Protein AF-A0A1M7HDT0-F1 (afdb_monomer)

pLDDT: mean 75.25, std 12.01, range [51.16, 94.69]

Sequence (80 aa):
MILVEVLLLLFSFFLSDKFNRVIRNSGFIISTILIKLSFGTEGILNTILIVTAVLFGVIILAIHNKYETLEANKTSTFET

Secondary structure (DSSP, 8-state):
--HHHHHHHHHHHHT--SHHHHHHHHHHHHHHHHHHHHHTS-THHHHHHHHHHHHHHHHHHHHHHHHHHHHHHHHHTS--

Organism: NCBI:txid69322

Radius of gyration: 16.36 Å; Cα contacts (8 Å, |Δi|>4): 44; chains: 1; bounding box: 44×28×40 Å

Solvent-accessible surface area (backbone atoms only — not comparable to full-atom values): 4384 Å² total; per-residue (Å²): 126,66,66,61,59,52,48,52,50,52,50,52,62,75,73,46,96,47,71,66,57,51,51,43,52,52,32,48,53,52,22,52,50,34,39,56,52,16,76,75,42,74,71,72,61,18,59,53,32,41,53,50,18,53,49,49,33,50,51,38,49,50,52,46,55,52,50,55,52,50,57,54,55,55,57,61,66,75,78,113

Structure (mmCIF, N/CA/C/O backbone):
data_AF-A0A1M7HDT0-F1
#
_entry.id   AF-A0A1M7HDT0-F1
#
loop_
_atom_site.group_PDB
_atom_site.id
_atom_site.type_symbol
_atom_site.label_atom_id
_atom_site.label_alt_id
_atom_site.label_comp_id
_atom_site.label_asym_id
_atom_site.label_entity_id
_atom_site.label_seq_id
_atom_site.pdbx_PDB_ins_code
_atom_site.Cartn_x
_atom_site.Cartn_y
_atom_site.Cartn_z
_atom_site.occupancy
_atom_site.B_iso_or_equiv
_atom_site.auth_seq_id
_atom_site.auth_comp_id
_atom_site.auth_asym_id
_atom_site.auth_atom_id
_atom_site.pdbx_PDB_model_num
ATOM 1 N N . MET A 1 1 ? 4.924 14.036 -9.650 1.00 59.62 1 MET A N 1
ATOM 2 C CA . MET A 1 1 ? 4.850 12.582 -9.376 1.00 59.62 1 MET A CA 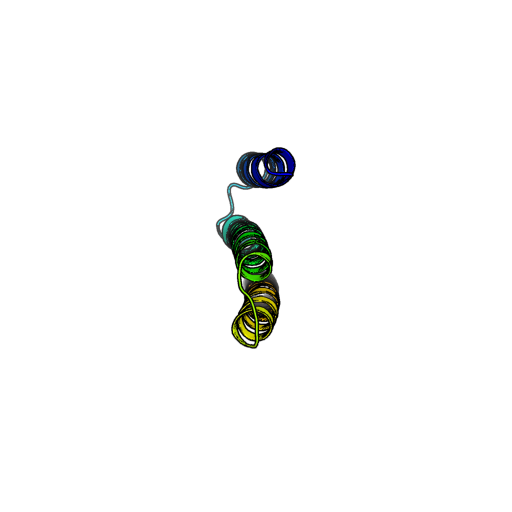1
ATOM 3 C C . MET A 1 1 ? 5.068 12.238 -7.899 1.00 59.62 1 MET A C 1
ATOM 5 O O . MET A 1 1 ? 4.337 11.406 -7.401 1.00 59.62 1 MET A O 1
ATOM 9 N N . ILE A 1 2 ? 5.986 12.891 -7.170 1.00 58.47 2 ILE A N 1
ATOM 10 C CA . ILE A 1 2 ? 6.172 12.705 -5.707 1.00 58.47 2 ILE A CA 1
ATOM 11 C C . ILE A 1 2 ? 5.237 13.584 -4.853 1.00 58.47 2 ILE A C 1
ATOM 13 O O . ILE A 1 2 ? 4.753 13.153 -3.814 1.00 58.47 2 ILE A O 1
ATOM 17 N N . LEU A 1 3 ? 4.904 14.793 -5.321 1.00 58.12 3 LEU A N 1
ATOM 18 C CA . LEU A 1 3 ? 4.070 15.743 -4.570 1.00 58.12 3 LEU A CA 1
ATOM 19 C C . LEU A 1 3 ? 2.662 15.209 -4.249 1.00 58.12 3 LEU A C 1
ATOM 21 O O . LEU A 1 3 ? 2.129 15.497 -3.189 1.00 58.12 3 LEU A O 1
ATOM 25 N N . VAL A 1 4 ? 2.077 14.409 -5.144 1.00 73.12 4 VAL A N 1
ATOM 26 C CA . VAL A 1 4 ? 0.732 13.828 -4.981 1.00 73.12 4 VAL A CA 1
ATOM 27 C C . VAL A 1 4 ? 0.708 12.736 -3.912 1.00 73.12 4 VAL A C 1
ATOM 29 O O . VAL A 1 4 ? -0.236 12.669 -3.133 1.00 73.12 4 VAL A O 1
ATOM 32 N N . GLU A 1 5 ? 1.757 11.919 -3.828 1.00 67.69 5 GLU A N 1
ATOM 33 C CA . GLU A 1 5 ? 1.884 10.882 -2.796 1.00 67.69 5 GLU A CA 1
ATOM 34 C C . GLU A 1 5 ? 2.097 11.511 -1.412 1.00 67.69 5 GLU A C 1
ATOM 36 O O . GLU A 1 5 ? 1.513 11.065 -0.427 1.00 67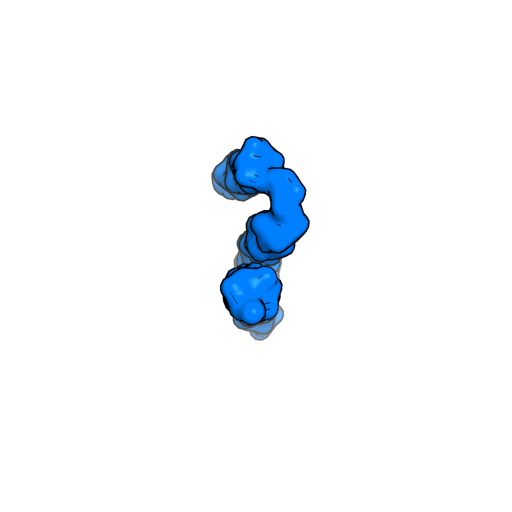.69 5 GLU A O 1
ATOM 41 N N . VAL A 1 6 ? 2.867 12.604 -1.352 1.00 67.38 6 VAL A N 1
ATOM 42 C CA . VAL A 1 6 ? 3.091 13.394 -0.132 1.00 67.38 6 VAL A CA 1
ATOM 43 C C . VAL A 1 6 ? 1.826 14.159 0.285 1.00 67.38 6 VAL A C 1
ATOM 45 O O . VAL A 1 6 ? 1.513 14.199 1.472 1.00 67.38 6 VAL A O 1
ATOM 48 N N . LEU A 1 7 ? 1.049 14.700 -0.666 1.00 68.38 7 LEU A N 1
ATOM 49 C CA . LEU A 1 7 ? -0.252 15.324 -0.387 1.00 68.38 7 LEU A CA 1
ATOM 50 C C . LEU A 1 7 ? -1.275 14.308 0.132 1.00 68.38 7 LEU A C 1
ATOM 52 O O . LEU A 1 7 ? -2.010 14.624 1.060 1.00 68.38 7 LEU A O 1
ATOM 56 N N . LEU A 1 8 ? -1.313 13.095 -0.431 1.00 68.19 8 LEU A N 1
ATOM 57 C CA . LEU A 1 8 ? -2.178 12.012 0.054 1.00 68.19 8 LEU A CA 1
ATOM 58 C C . LEU A 1 8 ? -1.804 11.584 1.482 1.00 68.19 8 LEU A C 1
ATOM 60 O O . LEU A 1 8 ? -2.695 11.363 2.303 1.00 68.19 8 LEU A O 1
ATOM 64 N N . LEU A 1 9 ? -0.506 11.546 1.802 1.00 62.62 9 LEU A N 1
ATOM 65 C CA . LEU A 1 9 ? 0.007 11.341 3.162 1.00 62.62 9 LEU A CA 1
ATOM 66 C C . LEU A 1 9 ? -0.466 12.431 4.127 1.00 62.62 9 LEU A C 1
ATOM 68 O O . LEU A 1 9 ? -1.059 12.132 5.162 1.00 62.62 9 LEU A O 1
ATOM 72 N N . LEU A 1 10 ? -0.225 13.693 3.768 1.00 63.56 10 L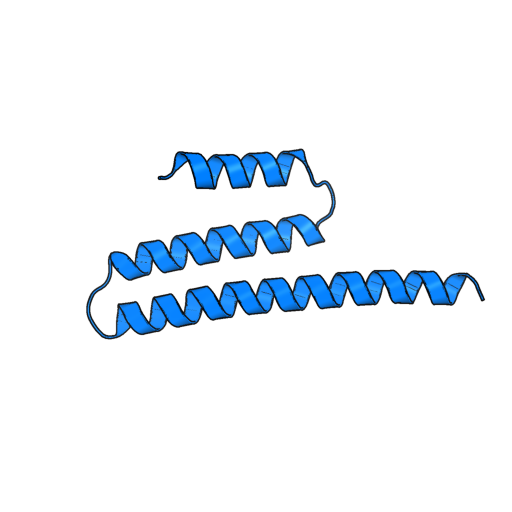EU A N 1
ATOM 73 C CA . LEU A 1 10 ? -0.598 14.859 4.567 1.00 63.56 10 LEU A CA 1
ATOM 74 C C . LEU A 1 10 ? -2.111 14.935 4.777 1.00 63.56 10 LEU A C 1
ATOM 76 O O . LEU A 1 10 ? -2.556 15.155 5.897 1.00 63.56 10 LEU A O 1
ATOM 80 N N . PHE A 1 11 ? -2.902 14.676 3.738 1.00 64.44 11 PHE A N 1
ATOM 81 C CA . PHE A 1 11 ? -4.361 14.684 3.814 1.00 64.44 11 PHE A CA 1
ATOM 82 C C . PHE A 1 11 ? -4.904 13.522 4.658 1.00 64.44 11 PHE A C 1
ATOM 84 O O . PHE A 1 11 ? -5.822 13.713 5.450 1.00 64.44 11 PHE A O 1
ATOM 91 N N . SER A 1 12 ? -4.304 12.329 4.568 1.00 59.22 12 SER A N 1
ATOM 92 C CA . SER A 1 12 ? -4.617 11.208 5.466 1.00 59.22 12 SER A CA 1
ATOM 93 C C . SER A 1 12 ? -4.350 11.549 6.932 1.00 59.22 12 SER A C 1
ATOM 95 O O . SER A 1 12 ? -5.128 11.158 7.800 1.00 59.22 12 SER A O 1
ATOM 97 N N . PHE A 1 13 ? -3.238 12.230 7.208 1.00 57.59 13 PHE A N 1
ATOM 98 C CA . PHE A 1 13 ? -2.824 12.599 8.560 1.00 57.59 13 PHE A CA 1
ATOM 99 C C . PHE A 1 13 ? -3.714 13.705 9.138 1.00 57.59 13 PHE A C 1
ATOM 101 O O . PHE A 1 13 ? -4.092 13.657 10.302 1.00 57.59 13 PHE A O 1
ATOM 108 N N . PHE A 1 14 ? -4.115 14.665 8.302 1.00 59.81 14 PHE A N 1
ATOM 109 C CA . PHE A 1 14 ? -4.977 15.780 8.697 1.00 59.81 14 PHE A CA 1
ATOM 110 C C . PHE A 1 14 ? -6.439 15.368 8.939 1.00 59.81 14 PHE A C 1
ATOM 112 O O . PHE A 1 14 ? -7.175 16.073 9.621 1.00 59.81 14 PHE A O 1
ATOM 119 N N . LEU A 1 15 ? -6.879 14.234 8.378 1.00 54.81 15 LEU A N 1
ATOM 120 C CA . LEU A 1 15 ? -8.281 13.803 8.394 1.00 54.81 15 LEU A CA 1
ATOM 121 C C . LEU A 1 15 ? -8.552 12.588 9.307 1.00 54.81 15 LEU A C 1
ATOM 123 O O . LEU A 1 15 ? -9.653 12.027 9.265 1.00 54.81 15 LEU A O 1
ATOM 127 N N . SER A 1 16 ? -7.571 12.116 10.092 1.00 51.16 16 SER A N 1
ATOM 128 C CA . SER A 1 16 ? -7.718 10.860 10.836 1.00 51.16 16 SER A CA 1
ATOM 129 C C . SER A 1 16 ? -6.927 10.720 12.145 1.00 51.16 16 SER A C 1
ATOM 131 O O . SER A 1 16 ? -5.783 10.278 12.132 1.00 51.16 16 SER A O 1
ATOM 133 N N . ASP A 1 17 ? -7.627 10.829 13.277 1.00 57.00 17 ASP A N 1
ATOM 134 C CA . ASP A 1 17 ? -7.159 10.389 14.608 1.00 57.00 17 ASP A CA 1
ATOM 135 C C . ASP A 1 17 ? -7.394 8.890 14.909 1.00 57.00 17 ASP A C 1
ATOM 137 O O . ASP A 1 17 ? -7.109 8.405 16.002 1.00 57.00 17 ASP A O 1
ATOM 141 N N . LYS A 1 18 ? -7.934 8.107 13.958 1.00 61.97 18 LYS A N 1
ATOM 142 C CA . LYS A 1 18 ? -8.254 6.681 14.169 1.00 61.97 18 LYS A CA 1
ATOM 143 C C . LYS A 1 18 ? -7.209 5.771 13.516 1.00 61.97 18 LYS A C 1
ATOM 145 O O . LYS A 1 18 ? -7.075 5.753 12.293 1.00 61.97 18 LYS A O 1
ATOM 150 N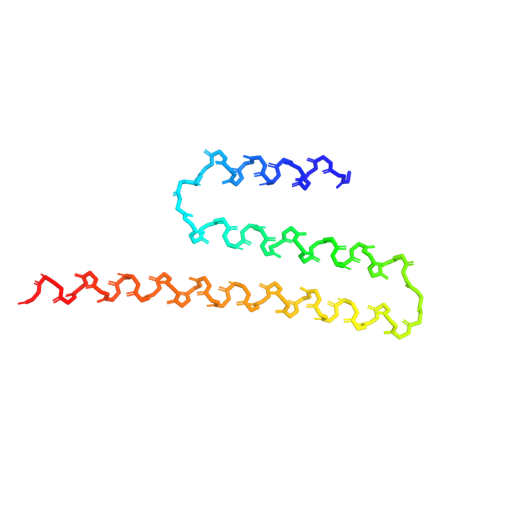 N . PHE A 1 19 ? -6.530 4.956 14.325 1.00 61.06 19 PHE A N 1
ATOM 151 C CA . PHE A 1 19 ? -5.469 4.008 13.936 1.00 61.06 19 PHE A CA 1
ATOM 152 C C . PHE A 1 19 ? -5.809 3.150 12.6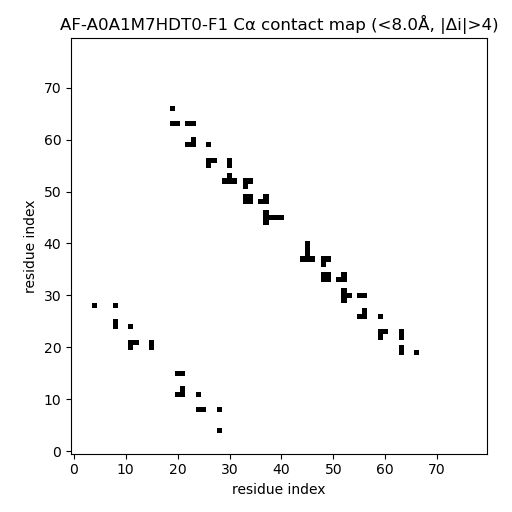96 1.00 61.06 19 PHE A C 1
ATOM 154 O O . PHE A 1 19 ? -4.961 2.929 11.833 1.00 61.06 19 PHE A O 1
ATOM 161 N N . ASN A 1 20 ? -7.078 2.751 12.533 1.00 63.28 20 ASN A N 1
ATOM 162 C CA . ASN A 1 20 ? -7.542 1.963 11.382 1.00 63.28 20 ASN A CA 1
ATOM 163 C C . ASN A 1 20 ? -7.376 2.702 10.033 1.00 63.28 20 ASN A C 1
ATOM 165 O O . ASN A 1 20 ? -7.017 2.108 9.017 1.00 63.28 20 ASN A O 1
ATOM 169 N N . ARG A 1 21 ? -7.567 4.027 10.008 1.00 66.31 21 ARG A N 1
ATOM 170 C CA . ARG A 1 21 ? -7.386 4.844 8.795 1.00 66.31 21 ARG A CA 1
ATOM 171 C C . ARG A 1 21 ? -5.907 5.060 8.457 1.00 66.31 21 ARG A C 1
ATOM 173 O O . ARG A 1 21 ? -5.571 5.156 7.277 1.00 66.31 21 ARG A O 1
ATOM 180 N N . VAL A 1 22 ? -5.033 5.075 9.467 1.00 71.25 22 VAL A N 1
ATOM 181 C CA . VAL A 1 22 ? -3.572 5.119 9.282 1.00 71.25 22 VAL A CA 1
ATOM 182 C C . VAL A 1 22 ? -3.079 3.826 8.628 1.00 71.25 22 VAL A C 1
ATOM 184 O O . VAL A 1 22 ? -2.325 3.895 7.664 1.00 71.25 22 VAL A O 1
ATOM 187 N N . ILE A 1 23 ? -3.570 2.657 9.062 1.00 74.19 23 ILE A N 1
ATOM 188 C CA . ILE A 1 23 ? -3.226 1.348 8.469 1.00 74.19 23 ILE A CA 1
ATOM 189 C C . ILE A 1 23 ? -3.521 1.318 6.962 1.00 74.19 23 ILE A C 1
ATOM 191 O O . ILE A 1 23 ? -2.653 0.949 6.170 1.00 74.19 23 ILE A O 1
ATOM 195 N N . ARG A 1 24 ? -4.718 1.755 6.544 1.00 77.38 24 ARG A N 1
ATOM 196 C CA . ARG A 1 24 ? -5.109 1.743 5.125 1.00 77.38 24 ARG A CA 1
ATOM 197 C C . ARG A 1 24 ? -4.265 2.695 4.277 1.00 77.38 24 ARG A C 1
ATOM 199 O O . ARG A 1 24 ? -3.802 2.303 3.209 1.00 77.38 24 ARG A O 1
ATOM 206 N N . ASN A 1 25 ? -4.053 3.926 4.745 1.00 75.19 25 ASN A N 1
ATOM 207 C CA . ASN A 1 25 ? -3.272 4.910 3.996 1.00 75.19 25 ASN A CA 1
ATOM 208 C C . ASN A 1 25 ? -1.791 4.524 3.913 1.00 75.19 25 ASN A C 1
ATOM 210 O O . ASN A 1 25 ? -1.239 4.519 2.815 1.00 75.19 25 ASN A O 1
ATOM 214 N N . SER A 1 26 ? -1.177 4.095 5.021 1.00 78.62 26 SER A N 1
ATOM 215 C CA . SER A 1 26 ? 0.196 3.571 5.035 1.00 78.62 26 SER A CA 1
ATOM 216 C C . SER A 1 26 ? 0.361 2.373 4.102 1.00 78.62 26 SER A C 1
ATOM 218 O O . SER A 1 26 ? 1.319 2.324 3.332 1.00 78.62 26 SER A O 1
ATOM 220 N N . GLY A 1 27 ? -0.598 1.440 4.097 1.00 83.56 27 GLY A N 1
ATOM 221 C CA . GLY A 1 27 ? -0.574 0.298 3.184 1.00 83.56 27 GLY A CA 1
ATOM 222 C C . GLY A 1 27 ? -0.616 0.699 1.706 1.00 83.56 27 GLY A C 1
ATOM 223 O O . GLY A 1 27 ? 0.101 0.127 0.883 1.00 83.56 27 GLY A O 1
ATOM 224 N N . PHE A 1 28 ? -1.395 1.726 1.363 1.00 79.50 28 PHE A N 1
ATOM 225 C CA . PHE A 1 28 ? -1.492 2.238 -0.006 1.00 79.50 28 PHE A CA 1
ATOM 226 C C . PHE A 1 28 ? -0.205 2.952 -0.459 1.00 79.50 28 PHE A C 1
ATOM 228 O O . PHE A 1 28 ? 0.260 2.760 -1.585 1.00 79.50 28 PHE A O 1
ATOM 235 N N . ILE A 1 29 ? 0.424 3.721 0.437 1.00 81.44 29 ILE A N 1
ATOM 236 C CA . ILE A 1 29 ? 1.712 4.389 0.187 1.00 81.44 29 ILE A CA 1
ATOM 237 C C . ILE A 1 29 ? 2.819 3.357 -0.050 1.00 81.44 29 ILE A C 1
ATOM 239 O O . ILE A 1 29 ? 3.544 3.449 -1.039 1.00 81.44 29 ILE A O 1
ATOM 243 N N . ILE A 1 30 ? 2.910 2.335 0.806 1.00 82.69 30 ILE A N 1
ATOM 244 C CA . ILE A 1 30 ? 3.884 1.241 0.668 1.00 82.69 30 ILE A CA 1
ATOM 245 C C . ILE A 1 30 ? 3.675 0.493 -0.656 1.00 82.69 30 ILE A C 1
ATOM 247 O O . ILE A 1 30 ? 4.640 0.263 -1.383 1.00 82.69 30 ILE A O 1
ATOM 251 N N . SER A 1 31 ? 2.424 0.188 -1.020 1.00 82.12 31 SER A N 1
ATOM 252 C CA . SER A 1 31 ? 2.093 -0.453 -2.305 1.00 82.12 31 SER A CA 1
ATOM 253 C C . SER A 1 31 ? 2.580 0.380 -3.497 1.00 82.12 31 SER A C 1
ATOM 255 O O . SER A 1 31 ? 3.136 -0.154 -4.454 1.00 82.12 31 SER A O 1
ATOM 257 N N . THR A 1 32 ? 2.438 1.704 -3.421 1.00 83.88 32 THR A N 1
ATOM 258 C CA . THR A 1 32 ? 2.862 2.621 -4.488 1.00 83.88 32 THR A CA 1
ATOM 259 C C . THR A 1 32 ? 4.391 2.686 -4.612 1.00 83.88 32 THR A C 1
ATOM 261 O O . THR A 1 32 ? 4.922 2.690 -5.724 1.00 83.88 32 THR A O 1
ATOM 264 N N . ILE A 1 33 ? 5.119 2.658 -3.488 1.00 86.38 33 ILE A N 1
ATOM 265 C CA . ILE A 1 33 ? 6.590 2.581 -3.471 1.00 86.38 33 ILE A CA 1
ATOM 266 C C . ILE A 1 33 ? 7.077 1.253 -4.067 1.00 86.38 33 ILE A C 1
ATOM 268 O O . ILE A 1 33 ? 7.991 1.266 -4.888 1.00 86.38 33 ILE A O 1
ATOM 272 N N . LEU A 1 34 ? 6.457 0.122 -3.712 1.00 83.88 34 LEU A N 1
ATOM 273 C CA . LEU A 1 34 ? 6.795 -1.191 -4.278 1.00 83.88 34 LEU A CA 1
ATOM 274 C C . LEU A 1 34 ? 6.603 -1.226 -5.801 1.00 83.88 34 LEU A C 1
ATOM 276 O O . LEU A 1 34 ? 7.491 -1.698 -6.505 1.00 83.88 34 LEU A O 1
ATOM 280 N N . ILE A 1 35 ? 5.499 -0.677 -6.321 1.00 85.44 35 ILE A N 1
ATOM 281 C CA . ILE A 1 35 ? 5.270 -0.575 -7.773 1.00 85.44 35 ILE A CA 1
ATOM 282 C C . ILE A 1 35 ? 6.336 0.311 -8.434 1.00 85.44 35 ILE A C 1
ATOM 284 O O . ILE A 1 35 ? 6.879 -0.050 -9.476 1.00 85.44 35 ILE A O 1
ATOM 288 N N . LYS A 1 36 ? 6.695 1.445 -7.819 1.00 85.62 36 LYS A N 1
ATOM 289 C CA . LYS A 1 36 ? 7.767 2.322 -8.318 1.00 85.62 36 LYS A CA 1
ATOM 290 C C . LYS A 1 36 ? 9.128 1.637 -8.359 1.00 85.62 36 LYS A C 1
ATOM 292 O O . LYS A 1 36 ? 9.844 1.787 -9.343 1.00 85.62 36 LYS A O 1
ATOM 297 N N . LEU A 1 37 ? 9.475 0.894 -7.309 1.00 85.62 37 LEU A N 1
ATOM 298 C CA . LEU A 1 37 ? 10.700 0.096 -7.271 1.00 85.62 37 LEU A CA 1
ATOM 299 C C . LEU A 1 37 ? 10.674 -0.985 -8.348 1.00 85.62 37 LEU A C 1
ATOM 301 O O . LEU A 1 37 ? 11.685 -1.221 -8.998 1.00 85.62 37 LEU A O 1
ATOM 305 N N . SER A 1 38 ? 9.503 -1.569 -8.592 1.00 85.44 38 SER A N 1
ATOM 306 C CA . SER A 1 38 ? 9.314 -2.586 -9.617 1.00 85.44 38 SER A CA 1
ATOM 307 C C . SER A 1 38 ? 9.712 -2.108 -11.007 1.00 85.44 38 SER A C 1
ATOM 309 O O . SER A 1 38 ? 10.418 -2.815 -11.722 1.00 85.44 38 SER A O 1
ATOM 311 N N . PHE A 1 39 ? 9.330 -0.878 -11.363 1.00 84.12 39 PHE A N 1
ATOM 312 C CA . PHE A 1 39 ? 9.699 -0.261 -12.640 1.00 84.12 39 PHE A CA 1
ATOM 313 C C . PHE A 1 39 ? 11.188 0.091 -12.752 1.00 84.12 39 PHE A C 1
ATOM 315 O O . PHE A 1 39 ? 11.663 0.334 -13.856 1.00 84.12 39 PHE A O 1
ATOM 322 N N . GLY A 1 40 ? 11.924 0.109 -11.637 1.00 85.31 40 GLY A N 1
ATOM 323 C CA . GLY A 1 40 ? 13.382 0.241 -11.614 1.00 85.31 40 GLY A CA 1
ATOM 324 C C . GLY A 1 40 ? 14.130 -1.095 -11.670 1.00 85.31 40 GLY A C 1
ATOM 325 O O . GLY A 1 40 ? 15.358 -1.096 -11.660 1.00 85.31 40 GLY A O 1
ATOM 326 N N . THR A 1 41 ? 13.416 -2.225 -11.702 1.00 88.19 41 THR A N 1
ATOM 327 C CA . THR A 1 41 ? 13.996 -3.573 -11.784 1.00 88.19 41 THR A CA 1
ATOM 328 C C . THR A 1 41 ? 13.626 -4.240 -13.105 1.00 88.19 41 THR A C 1
ATOM 330 O O . THR A 1 41 ? 12.532 -4.037 -13.626 1.00 88.19 41 THR A O 1
ATOM 333 N N . GLU A 1 42 ? 14.524 -5.059 -13.653 1.00 90.44 42 GLU A N 1
ATOM 334 C CA . GLU A 1 42 ? 14.305 -5.771 -14.918 1.00 90.44 42 GLU A CA 1
ATOM 335 C C . GLU A 1 42 ? 14.112 -7.281 -14.706 1.00 90.44 42 GLU A C 1
ATOM 337 O O . GLU A 1 42 ? 14.494 -7.856 -13.683 1.00 90.44 42 GLU A O 1
ATOM 342 N N . GLY A 1 43 ? 13.501 -7.941 -15.693 1.00 90.06 43 GLY A N 1
ATOM 343 C CA . GLY A 1 43 ? 13.267 -9.385 -15.676 1.00 90.06 43 GLY A CA 1
ATOM 344 C C . GLY A 1 43 ? 12.179 -9.829 -14.692 1.00 90.06 43 GLY A C 1
ATOM 345 O O . GLY A 1 43 ? 11.225 -9.104 -14.412 1.00 9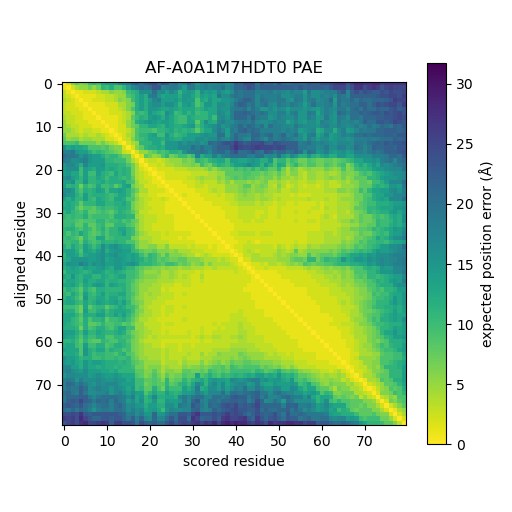0.06 43 GLY A O 1
ATOM 346 N N . ILE A 1 44 ? 12.311 -11.055 -14.173 1.00 92.38 44 ILE A N 1
ATOM 347 C CA . ILE A 1 44 ? 11.293 -11.712 -13.330 1.00 92.38 44 ILE A CA 1
ATOM 348 C C . ILE A 1 44 ? 11.023 -10.962 -12.013 1.00 92.38 44 ILE A C 1
ATOM 350 O O . ILE A 1 44 ? 9.926 -11.044 -11.459 1.00 92.38 44 ILE A O 1
ATOM 354 N N . LEU A 1 45 ? 12.012 -10.206 -11.524 1.00 91.19 45 LEU A N 1
ATOM 355 C CA . LEU A 1 45 ? 11.917 -9.454 -10.274 1.00 91.19 45 LEU A CA 1
ATOM 356 C C . LEU A 1 45 ? 10.859 -8.351 -10.348 1.00 91.19 45 LEU A C 1
ATOM 358 O O . LEU A 1 45 ? 10.137 -8.162 -9.372 1.00 91.19 45 LEU A O 1
ATOM 362 N N . ASN A 1 46 ? 10.697 -7.711 -11.510 1.00 90.06 46 ASN A N 1
ATOM 363 C CA . ASN A 1 46 ? 9.634 -6.733 -11.734 1.00 90.06 46 ASN A CA 1
ATOM 364 C C . ASN A 1 46 ? 8.258 -7.385 -11.538 1.00 90.06 46 ASN A C 1
ATOM 366 O O . ASN A 1 46 ? 7.443 -6.941 -10.739 1.00 90.06 46 ASN A O 1
ATOM 370 N N . THR A 1 47 ? 8.000 -8.513 -12.198 1.00 90.19 47 THR A N 1
ATOM 371 C CA . THR A 1 47 ? 6.704 -9.194 -12.072 1.00 90.19 47 THR A CA 1
ATOM 372 C C . THR A 1 47 ? 6.407 -9.599 -10.625 1.00 90.19 47 THR A C 1
ATOM 374 O O . THR A 1 47 ? 5.288 -9.400 -10.154 1.00 90.19 47 THR A O 1
ATOM 377 N N . ILE A 1 48 ? 7.406 -10.106 -9.894 1.00 94.69 48 ILE A N 1
ATOM 378 C CA . ILE A 1 48 ? 7.255 -10.480 -8.480 1.00 94.69 48 ILE A CA 1
ATOM 379 C C . ILE A 1 48 ? 6.957 -9.252 -7.609 1.00 94.69 48 ILE A C 1
ATOM 381 O O . ILE A 1 48 ? 6.076 -9.321 -6.746 1.00 94.69 48 ILE A O 1
ATOM 385 N N . LEU A 1 49 ? 7.642 -8.126 -7.834 1.00 88.56 49 LEU A N 1
ATOM 386 C CA . LEU A 1 49 ? 7.413 -6.891 -7.080 1.00 88.56 49 LEU A CA 1
ATOM 387 C C . LEU A 1 49 ? 6.018 -6.318 -7.335 1.00 88.56 49 LEU A C 1
ATOM 389 O O . LEU A 1 49 ? 5.339 -5.986 -6.366 1.00 88.56 49 LEU A O 1
ATOM 393 N N . ILE A 1 50 ? 5.555 -6.256 -8.591 1.00 87.00 50 ILE A N 1
ATOM 394 C CA . ILE A 1 50 ? 4.194 -5.791 -8.917 1.00 87.00 50 ILE A CA 1
ATOM 395 C C . ILE A 1 50 ? 3.156 -6.661 -8.208 1.00 87.00 50 ILE A C 1
ATOM 397 O O . ILE A 1 50 ? 2.271 -6.138 -7.530 1.00 87.00 50 ILE A O 1
ATOM 401 N N . VAL A 1 51 ? 3.265 -7.986 -8.336 1.00 92.25 51 VAL A N 1
ATOM 402 C CA . VAL A 1 51 ? 2.302 -8.920 -7.732 1.00 92.25 51 VAL A CA 1
ATOM 403 C C . VAL A 1 51 ? 2.288 -8.770 -6.212 1.00 92.25 51 VAL A C 1
ATOM 405 O O . VAL A 1 51 ? 1.218 -8.675 -5.612 1.00 92.25 51 VAL A O 1
ATOM 408 N N . THR A 1 52 ? 3.464 -8.668 -5.590 1.00 91.44 52 THR A N 1
ATOM 409 C CA . THR A 1 52 ? 3.593 -8.462 -4.141 1.00 91.44 52 THR A CA 1
ATOM 410 C C . THR A 1 52 ? 2.982 -7.130 -3.706 1.00 91.44 52 THR A C 1
ATOM 412 O O . THR A 1 52 ? 2.263 -7.088 -2.710 1.00 91.44 52 THR A O 1
ATOM 415 N N . ALA A 1 53 ? 3.204 -6.052 -4.462 1.00 85.62 53 ALA A N 1
ATOM 416 C CA . ALA A 1 53 ? 2.660 -4.730 -4.165 1.00 85.62 53 ALA A CA 1
ATOM 417 C C . ALA A 1 53 ? 1.126 -4.714 -4.181 1.00 85.62 53 ALA A C 1
ATOM 419 O O . ALA A 1 53 ? 0.492 -4.177 -3.273 1.00 85.62 53 ALA A O 1
ATOM 420 N N . VAL A 1 54 ? 0.529 -5.335 -5.202 1.00 86.88 54 VAL A N 1
ATOM 421 C CA . VAL A 1 54 ? -0.928 -5.413 -5.354 1.00 86.88 54 VAL A CA 1
ATOM 422 C C . VAL A 1 54 ? -1.534 -6.288 -4.260 1.00 86.88 54 VAL A C 1
ATOM 424 O O . VAL A 1 54 ? -2.497 -5.874 -3.614 1.00 86.88 54 VAL A O 1
ATOM 427 N N . LEU A 1 55 ? -0.954 -7.466 -3.999 1.00 91.12 55 LEU A N 1
ATOM 428 C CA . LEU A 1 55 ? -1.419 -8.357 -2.932 1.00 91.12 55 LEU A CA 1
ATOM 429 C C . LEU A 1 55 ? -1.353 -7.679 -1.565 1.00 91.12 55 LEU A C 1
ATOM 431 O O . LEU A 1 55 ? -2.311 -7.750 -0.798 1.00 91.12 55 LEU A O 1
ATOM 435 N N . PHE A 1 56 ? -0.257 -6.981 -1.275 1.00 87.12 56 PHE A N 1
ATOM 436 C CA . PHE A 1 56 ? -0.097 -6.242 -0.031 1.00 87.12 56 PHE A CA 1
ATOM 437 C C . PHE A 1 56 ? -1.191 -5.175 0.148 1.00 87.12 56 PHE A C 1
ATOM 439 O O . PHE A 1 56 ? -1.839 -5.133 1.197 1.00 87.12 56 PHE A O 1
ATOM 446 N N . GLY A 1 57 ? -1.473 -4.374 -0.886 1.00 84.19 57 GLY A N 1
ATOM 447 C CA . GLY A 1 57 ? -2.555 -3.386 -0.855 1.00 84.19 57 GLY A CA 1
ATOM 448 C C . GLY A 1 57 ? -3.938 -4.008 -0.620 1.00 84.19 57 GLY A C 1
ATOM 449 O O . GLY A 1 57 ? -4.716 -3.503 0.194 1.00 84.19 57 GLY A O 1
ATOM 450 N N . VAL A 1 58 ? -4.228 -5.142 -1.269 1.00 84.62 58 VAL A N 1
ATOM 451 C CA . VAL A 1 58 ? -5.492 -5.883 -1.103 1.00 84.62 58 VAL A CA 1
ATOM 452 C C . VAL A 1 58 ? -5.631 -6.458 0.308 1.00 84.62 58 VAL A C 1
ATOM 454 O O . VAL A 1 58 ? -6.698 -6.344 0.911 1.00 84.62 58 VAL A O 1
ATOM 457 N N . ILE A 1 59 ? -4.564 -7.035 0.870 1.00 87.56 59 ILE A N 1
ATOM 458 C CA . ILE A 1 59 ? -4.571 -7.605 2.226 1.00 87.56 59 ILE A CA 1
ATOM 459 C C . ILE A 1 59 ? -4.848 -6.517 3.266 1.00 87.56 59 ILE A C 1
ATOM 461 O O . ILE A 1 59 ? -5.698 -6.703 4.137 1.00 87.56 59 ILE A O 1
ATOM 465 N N . ILE A 1 60 ? -4.186 -5.362 3.159 1.00 83.12 60 ILE A N 1
ATOM 466 C CA . ILE A 1 60 ? -4.417 -4.240 4.077 1.00 83.12 60 ILE A CA 1
ATOM 467 C C . ILE A 1 60 ? -5.861 -3.728 3.977 1.00 83.12 60 ILE A C 1
ATOM 469 O O . ILE A 1 60 ? -6.488 -3.456 5.004 1.00 83.12 60 ILE A O 1
ATOM 473 N N . LEU A 1 61 ? -6.421 -3.645 2.765 1.00 81.94 61 LEU A N 1
ATOM 474 C CA . LEU A 1 61 ? -7.820 -3.260 2.568 1.00 81.94 61 LEU A CA 1
ATOM 475 C C . LEU A 1 61 ? -8.7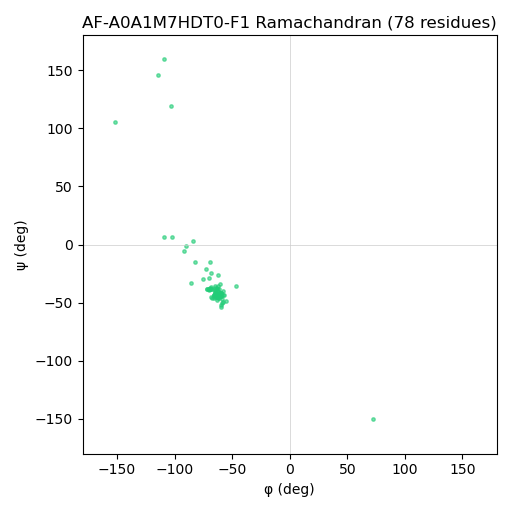90 -4.279 3.191 1.00 81.94 61 LEU A C 1
ATOM 477 O O . LEU A 1 61 ? -9.764 -3.888 3.836 1.00 81.94 61 LEU A O 1
ATOM 481 N N . ALA A 1 62 ? -8.508 -5.575 3.044 1.00 80.62 62 ALA A N 1
ATOM 482 C CA . ALA A 1 62 ? -9.318 -6.646 3.616 1.00 80.62 62 ALA A CA 1
ATOM 483 C C . ALA A 1 62 ? -9.287 -6.643 5.155 1.00 80.62 62 ALA A C 1
ATOM 485 O O . ALA A 1 62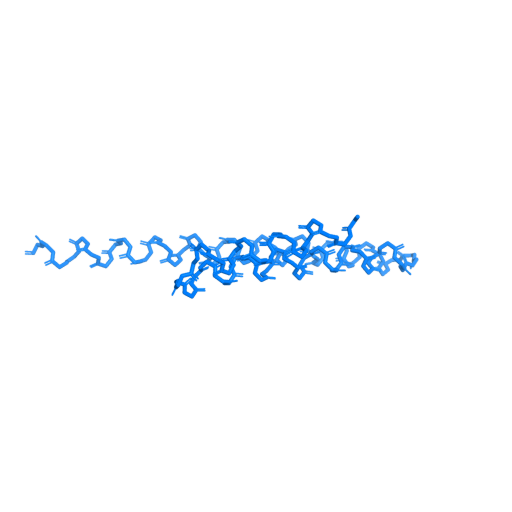 ? -10.336 -6.757 5.791 1.00 80.62 62 ALA A O 1
ATOM 486 N N . ILE A 1 63 ? -8.106 -6.457 5.759 1.00 83.44 63 ILE A N 1
ATOM 487 C CA . ILE A 1 63 ? -7.948 -6.344 7.217 1.00 83.44 63 ILE A CA 1
ATOM 488 C C . ILE A 1 63 ? -8.731 -5.138 7.740 1.00 83.44 63 ILE A C 1
ATOM 490 O O . ILE A 1 63 ? -9.482 -5.277 8.704 1.00 83.44 63 ILE A O 1
ATOM 494 N N . HIS A 1 64 ? -8.613 -3.987 7.073 1.00 79.19 64 HIS A N 1
ATOM 495 C CA . HIS A 1 64 ? -9.354 -2.779 7.429 1.00 79.19 64 HIS A CA 1
ATOM 496 C C . HIS A 1 64 ? -10.872 -3.007 7.410 1.00 79.19 64 HIS A C 1
ATOM 498 O O . HIS A 1 64 ? -11.557 -2.669 8.376 1.00 79.19 64 HIS A O 1
ATOM 504 N N . ASN A 1 65 ? -11.395 -3.592 6.326 1.00 78.88 65 ASN A N 1
ATOM 505 C CA . ASN A 1 65 ? -12.828 -3.845 6.160 1.00 78.88 65 ASN A CA 1
ATOM 506 C C . ASN A 1 65 ? -13.366 -4.801 7.243 1.00 78.88 65 ASN A C 1
ATOM 508 O O . ASN A 1 65 ? -14.430 -4.586 7.828 1.00 78.88 65 ASN A O 1
ATOM 512 N N . LYS A 1 66 ? -12.586 -5.836 7.577 1.00 79.75 66 LYS A N 1
ATOM 513 C CA . LYS A 1 66 ? -12.936 -6.787 8.637 1.00 79.75 66 LYS A CA 1
ATOM 514 C C . LYS A 1 66 ? -12.906 -6.146 10.026 1.00 79.75 66 LYS A C 1
ATOM 516 O O . LYS A 1 66 ? -13.783 -6.439 10.830 1.00 79.75 66 LYS A O 1
ATOM 521 N N . TYR A 1 67 ? -11.947 -5.261 10.303 1.00 78.31 67 TYR A N 1
ATOM 522 C CA . TYR A 1 67 ? -11.891 -4.514 11.564 1.00 78.31 67 TYR A CA 1
ATOM 523 C C . TYR A 1 67 ? -13.075 -3.555 11.735 1.00 78.31 67 TYR A C 1
ATOM 525 O O . TYR A 1 67 ? -13.677 -3.545 12.804 1.00 78.31 67 TYR A O 1
ATOM 533 N N . GLU A 1 68 ? -13.468 -2.811 10.693 1.00 72.12 68 GLU A N 1
ATOM 534 C CA . GLU A 1 68 ? -14.670 -1.960 10.754 1.00 72.12 68 GLU A CA 1
ATOM 535 C C . GLU A 1 68 ? -15.941 -2.776 11.021 1.00 72.12 68 GLU A C 1
ATOM 537 O O . GLU A 1 68 ? -16.763 -2.401 11.855 1.00 72.12 68 GLU A O 1
ATOM 542 N N . THR A 1 69 ? -16.075 -3.932 10.367 1.00 72.69 69 THR A N 1
ATOM 543 C CA . THR A 1 69 ? -17.229 -4.823 10.559 1.00 72.69 69 THR A CA 1
ATOM 544 C C . THR A 1 69 ? -17.288 -5.387 11.987 1.00 72.69 69 THR A C 1
ATOM 546 O O . THR A 1 69 ? -18.369 -5.526 12.558 1.00 72.69 69 THR A O 1
ATOM 549 N N . LEU A 1 70 ? -16.136 -5.703 12.589 1.00 69.56 70 LEU A N 1
ATOM 550 C CA . LEU A 1 70 ? -16.052 -6.205 13.965 1.00 69.56 70 LEU A CA 1
ATOM 551 C C . LEU A 1 70 ? -16.387 -5.125 15.007 1.00 69.56 70 LEU A C 1
ATOM 553 O O . LEU A 1 70 ? -17.052 -5.432 15.994 1.00 69.56 70 LEU A O 1
ATOM 557 N N . GLU A 1 71 ? -15.970 -3.876 14.787 1.00 64.81 71 GLU A N 1
ATOM 558 C CA . GLU A 1 71 ? -16.325 -2.733 15.645 1.00 64.81 71 GLU A CA 1
ATOM 559 C C . GLU A 1 71 ? -17.837 -2.435 15.601 1.00 64.81 71 GLU A C 1
ATOM 561 O O . GLU A 1 71 ? -18.459 -2.207 16.643 1.00 64.81 71 GLU A O 1
ATOM 566 N N . ALA A 1 72 ? -18.451 -2.511 14.413 1.00 64.12 72 ALA A N 1
ATOM 567 C CA . ALA A 1 72 ? -19.891 -2.318 14.241 1.00 64.12 72 ALA A CA 1
ATOM 568 C C . ALA A 1 72 ? -20.704 -3.388 14.987 1.00 64.12 72 ALA A C 1
ATOM 570 O O . ALA A 1 72 ? -21.632 -3.065 15.726 1.00 64.12 72 ALA A O 1
ATOM 571 N N . ASN A 1 73 ? -20.304 -4.657 14.864 1.00 65.56 73 ASN A N 1
ATOM 572 C CA . ASN A 1 73 ? -21.015 -5.772 15.489 1.00 65.56 73 ASN A CA 1
ATOM 573 C C . ASN A 1 73 ? -20.863 -5.782 17.019 1.00 65.56 73 ASN A C 1
ATOM 575 O O . ASN A 1 73 ? -21.759 -6.218 17.728 1.00 65.56 73 ASN A O 1
ATOM 579 N N . LYS A 1 74 ? -19.749 -5.256 17.551 1.00 60.88 74 LYS A N 1
ATOM 580 C CA . LYS A 1 74 ? -19.559 -5.111 19.000 1.00 60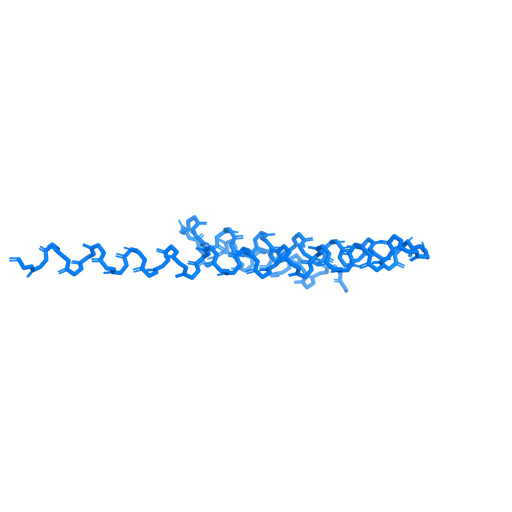.88 74 LYS A CA 1
ATOM 581 C C . LYS A 1 74 ? -20.566 -4.134 19.604 1.00 60.88 74 LYS A C 1
ATOM 583 O O . LYS A 1 74 ? -21.065 -4.390 20.688 1.00 60.88 74 LYS A O 1
ATOM 588 N N . THR A 1 75 ? -20.860 -3.039 18.904 1.00 60.69 75 THR A N 1
ATOM 589 C CA . THR A 1 75 ? -21.769 -1.983 19.379 1.00 60.69 75 THR A CA 1
ATOM 590 C C . THR A 1 75 ? -23.219 -2.471 19.448 1.00 60.69 75 THR A C 1
ATOM 592 O O . THR A 1 75 ? -23.912 -2.173 20.413 1.00 60.69 75 THR A O 1
ATOM 595 N N . SER A 1 76 ? -23.649 -3.310 18.501 1.00 60.62 76 SER A N 1
ATOM 596 C CA . SER A 1 76 ? -25.005 -3.878 18.472 1.00 60.62 76 SER A CA 1
ATOM 597 C C . SER A 1 76 ? -25.299 -4.873 19.601 1.00 60.62 76 SER A C 1
ATOM 599 O O . SER A 1 76 ? -26.454 -5.037 19.972 1.00 60.62 76 SER A O 1
ATOM 601 N N . THR A 1 77 ? -24.279 -5.520 20.173 1.00 61.56 77 THR A N 1
ATOM 602 C CA . THR A 1 77 ? -24.453 -6.483 21.277 1.00 61.56 77 THR A CA 1
ATOM 603 C C . THR A 1 77 ? -24.563 -5.815 22.651 1.00 61.56 77 THR A C 1
ATOM 605 O O . THR A 1 77 ? -24.958 -6.474 23.605 1.00 61.56 77 THR A O 1
ATOM 608 N N . PHE A 1 78 ? -24.203 -4.531 22.784 1.00 59.78 78 PHE A N 1
ATOM 609 C CA . PHE A 1 78 ? -24.342 -3.783 24.045 1.00 59.78 78 PHE A CA 1
ATOM 610 C C . PHE A 1 78 ? -25.682 -3.035 24.167 1.00 59.78 78 PHE A C 1
ATOM 612 O O . PHE A 1 78 ? -25.953 -2.467 25.222 1.00 59.78 78 PHE A O 1
ATOM 619 N N . GLU A 1 79 ? -26.510 -3.028 23.115 1.00 60.06 79 GLU A N 1
ATOM 620 C CA . GLU A 1 79 ? -27.834 -2.380 23.092 1.00 60.06 79 GLU A CA 1
ATOM 621 C C . GLU A 1 79 ? -29.015 -3.369 23.237 1.00 60.06 79 GLU A C 1
ATOM 623 O O . GLU A 1 79 ? -30.173 -2.961 23.152 1.00 60.06 79 GLU A O 1
ATOM 628 N N . THR A 1 80 ? -28.739 -4.652 23.502 1.00 53.28 80 THR A N 1
ATOM 629 C CA . THR A 1 80 ? -29.722 -5.700 23.865 1.00 53.28 80 THR A CA 1
ATOM 630 C C . THR A 1 80 ? -29.399 -6.298 25.218 1.00 53.28 80 THR A C 1
ATOM 632 O O . THR A 1 80 ? -30.348 -6.501 26.007 1.00 53.28 80 THR A O 1
#

Mean predicted aligned error: 9.62 Å

Foldseek 3Di:
DVVVLVVLVVVLVVPDPDPLSVLLSVQLSQLVVLQVVLVVDDDPSSVVSNVVSVVSNVVSVVVSVVVVVVVVVVVVVVVD

Nearest PDB structures (foldseek):
  6eig-assembly2_B-3  TM=6.830E-01  e=1.483E+00  Chlamydomonas reinhardtii
  6eid-assembly2_B  TM=6.908E-01  e=1.581E+00  Chlamydomonas reinhardtii
  6eig-assembly1_A-2  TM=5.970E-01  e=1.798E+00  Chlamydomonas reinhardtii
  6cso-assembly1_A-2  TM=6.750E-01  e=2.179E+00  Chlamydomonas reinhardtii